Protein AF-A0A480AZQ0-F1 (afdb_monomer_lite)

InterPro domains:
  IPR011606 Branched-chain amino acid transport, permease [PTHR34979] (6-69)
  IPR061300 AzlC-like, N-terminal domain [PF03591] (20-68)

pLDDT: mean 80.61, std 13.0, range [41.47, 93.19]

Organism: NCBI:txid1110546

Structure (mmCIF, N/CA/C/O backbone):
data_AF-A0A480AZQ0-F1
#
_entry.id   AF-A0A480AZQ0-F1
#
loop_
_atom_site.group_PDB
_atom_site.id
_atom_site.type_symbol
_atom_site.label_atom_id
_atom_site.label_alt_id
_atom_site.label_comp_id
_atom_site.label_asym_id
_atom_site.label_entity_id
_atom_site.label_seq_id
_atom_site.pdbx_PDB_ins_code
_atom_site.Cartn_x
_atom_site.Cartn_y
_atom_site.Cartn_z
_atom_site.occupancy
_atom_site.B_iso_or_equiv
_atom_site.auth_seq_id
_atom_site.auth_comp_id
_atom_site.auth_asym_id
_atom_site.auth_atom_id
_atom_site.pdbx_PDB_model_num
ATOM 1 N N . MET A 1 1 ? 15.103 -2.716 -39.132 1.00 41.47 1 MET A N 1
ATOM 2 C CA . MET A 1 1 ? 16.137 -2.291 -38.166 1.00 41.47 1 MET A CA 1
ATOM 3 C C . MET A 1 1 ? 16.231 -3.389 -37.124 1.00 41.47 1 MET A C 1
ATOM 5 O O . MET A 1 1 ? 15.446 -3.416 -36.186 1.00 41.47 1 MET A O 1
ATOM 9 N N . GLU A 1 2 ? 17.078 -4.378 -37.400 1.00 48.59 2 GLU A N 1
ATOM 10 C CA . GLU A 1 2 ? 17.314 -5.531 -36.529 1.00 48.59 2 GLU A CA 1
ATOM 11 C C . GLU A 1 2 ? 17.896 -5.059 -35.195 1.00 48.59 2 GLU A C 1
ATOM 13 O O . GLU A 1 2 ? 18.907 -4.362 -35.165 1.00 48.59 2 GLU A O 1
ATOM 18 N N . GLN A 1 3 ? 17.226 -5.400 -34.094 1.00 55.56 3 GLN A N 1
ATOM 19 C CA . GLN A 1 3 ? 17.713 -5.144 -32.741 1.00 55.56 3 GLN A CA 1
ATOM 20 C C . GLN A 1 3 ? 18.590 -6.330 -32.315 1.00 55.56 3 GLN A C 1
ATOM 22 O O . GLN A 1 3 ? 18.060 -7.428 -32.118 1.00 55.56 3 GLN A O 1
ATOM 27 N N . PRO A 1 4 ? 19.917 -6.159 -32.177 1.00 52.28 4 PRO A N 1
ATOM 28 C CA . PRO A 1 4 ? 20.801 -7.249 -31.816 1.00 52.28 4 PRO A CA 1
ATOM 29 C C . PRO A 1 4 ? 20.655 -7.578 -30.326 1.00 52.28 4 PRO A C 1
ATOM 31 O O . PRO A 1 4 ? 20.648 -6.720 -29.445 1.00 52.28 4 PRO A O 1
ATOM 34 N N . HIS A 1 5 ? 20.554 -8.872 -30.071 1.00 57.91 5 HIS A N 1
ATOM 35 C CA . HIS A 1 5 ? 20.544 -9.590 -28.803 1.00 57.91 5 HIS A CA 1
ATOM 36 C C . HIS A 1 5 ? 21.447 -8.994 -27.685 1.00 57.91 5 HIS A C 1
ATOM 38 O O . HIS A 1 5 ? 22.583 -9.429 -27.486 1.00 57.91 5 HIS A O 1
ATOM 44 N N . LYS A 1 6 ? 20.940 -8.033 -26.890 1.00 56.56 6 LYS A N 1
ATOM 45 C CA . LYS A 1 6 ? 21.654 -7.445 -25.728 1.00 56.56 6 LYS A CA 1
ATOM 46 C C . LYS A 1 6 ? 20.780 -7.353 -24.466 1.00 56.56 6 LYS A C 1
ATOM 48 O O . LYS A 1 6 ? 20.709 -6.322 -23.802 1.00 56.56 6 LYS A O 1
ATOM 53 N N . GLY A 1 7 ? 20.138 -8.464 -24.095 1.00 58.00 7 GLY A N 1
ATOM 54 C CA . GLY A 1 7 ? 19.231 -8.555 -22.936 1.00 58.00 7 GLY A CA 1
ATOM 55 C C . GLY A 1 7 ? 19.841 -8.204 -21.566 1.00 58.00 7 GLY A C 1
ATOM 56 O O . GLY A 1 7 ? 19.102 -7.878 -20.646 1.00 58.00 7 GLY A O 1
ATOM 57 N N . ARG A 1 8 ? 21.176 -8.190 -21.413 1.00 60.06 8 ARG A N 1
ATOM 58 C CA . ARG A 1 8 ? 21.837 -7.845 -20.134 1.00 60.06 8 ARG A CA 1
ATOM 59 C C . ARG A 1 8 ? 21.946 -6.343 -19.846 1.00 60.06 8 ARG A C 1
ATOM 61 O O . ARG A 1 8 ? 22.092 -5.980 -18.688 1.00 60.06 8 ARG A O 1
ATOM 68 N N . HIS A 1 9 ? 21.851 -5.469 -20.852 1.00 56.91 9 HIS A N 1
ATOM 69 C CA . HIS A 1 9 ? 21.933 -4.014 -20.630 1.00 56.91 9 HIS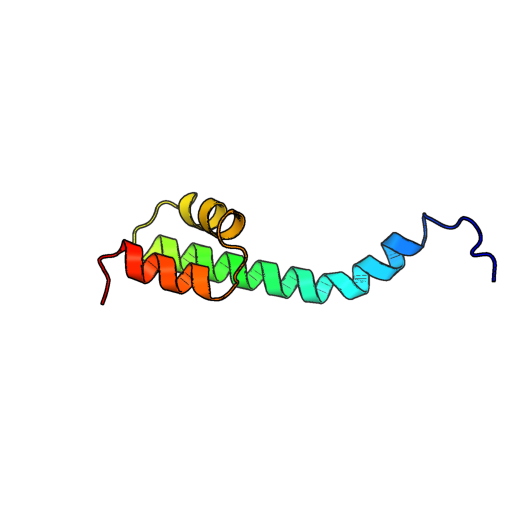 A CA 1
ATOM 70 C C . HIS A 1 9 ? 20.569 -3.326 -20.522 1.00 56.91 9 HIS A C 1
ATOM 72 O O . HIS A 1 9 ? 20.494 -2.238 -19.961 1.00 56.91 9 HIS A O 1
ATOM 78 N N . ALA A 1 10 ? 19.493 -3.952 -21.008 1.00 67.12 10 ALA A N 1
ATOM 79 C CA . ALA A 1 10 ? 18.146 -3.385 -20.930 1.00 67.12 10 ALA A CA 1
ATOM 80 C C . ALA A 1 10 ? 17.676 -3.213 -19.473 1.00 67.12 10 ALA A C 1
ATOM 82 O O . ALA A 1 10 ? 17.122 -2.177 -19.117 1.00 67.12 10 ALA A O 1
ATOM 83 N N . PHE A 1 11 ? 17.978 -4.188 -18.609 1.00 68.00 11 PHE A N 1
ATOM 84 C CA . PHE A 1 11 ? 17.608 -4.146 -17.193 1.00 68.00 11 PHE A CA 1
ATOM 85 C C . PHE A 1 11 ? 18.375 -3.067 -16.413 1.00 68.00 11 PHE A C 1
ATOM 87 O O . PHE A 1 11 ? 17.771 -2.295 -15.675 1.00 68.00 11 PHE A O 1
ATOM 94 N N . SER A 1 12 ? 19.692 -2.946 -16.628 1.00 73.12 12 SER A N 1
ATOM 95 C CA . SER A 1 12 ? 20.508 -1.900 -15.989 1.00 73.12 12 SER A CA 1
ATOM 96 C C . SER A 1 12 ? 20.194 -0.486 -16.478 1.00 73.12 12 SER A C 1
ATOM 98 O O . SER A 1 12 ? 20.504 0.462 -15.766 1.00 73.12 12 SER A O 1
ATOM 100 N N . TYR A 1 13 ? 19.590 -0.327 -17.659 1.00 78.19 13 TYR A N 1
ATOM 101 C CA . TY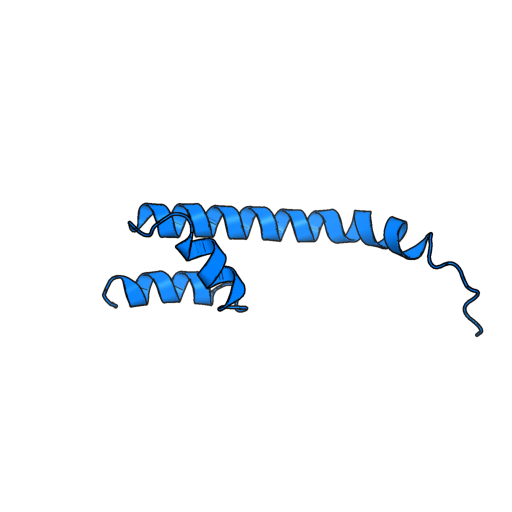R A 1 13 ? 19.153 0.980 -18.159 1.00 78.19 13 TYR A CA 1
ATOM 102 C C . TYR A 1 13 ? 17.763 1.361 -17.632 1.00 78.19 13 TYR A C 1
ATOM 104 O O . TYR A 1 13 ? 17.524 2.515 -17.288 1.00 78.19 13 TYR A O 1
ATOM 112 N N . ALA A 1 14 ? 16.858 0.385 -17.515 1.00 79.81 14 ALA A N 1
ATOM 113 C CA . ALA A 1 14 ? 15.517 0.595 -16.977 1.00 79.81 14 ALA A CA 1
ATOM 114 C C . ALA A 1 14 ? 15.516 0.816 -15.454 1.00 79.81 14 ALA A C 1
ATOM 116 O O . ALA A 1 14 ? 14.769 1.659 -14.965 1.00 79.81 14 ALA A O 1
ATOM 117 N N . LEU A 1 15 ? 16.383 0.121 -14.705 1.00 83.56 15 LEU A N 1
ATOM 118 C CA . LEU A 1 15 ? 16.493 0.235 -13.244 1.00 83.56 15 LEU A CA 1
ATOM 119 C C . LEU A 1 15 ? 16.587 1.682 -12.726 1.00 83.56 15 LEU A C 1
ATOM 121 O O . LEU A 1 15 ? 15.726 2.067 -11.941 1.00 83.56 15 LEU A O 1
ATOM 125 N N . PRO A 1 16 ? 17.561 2.512 -13.145 1.00 83.69 16 PRO A N 1
ATOM 126 C CA . PRO A 1 16 ? 17.696 3.878 -12.634 1.00 83.69 16 PRO A CA 1
ATOM 127 C C . PRO A 1 16 ? 16.494 4.773 -12.957 1.00 83.69 16 PRO A C 1
ATOM 129 O O .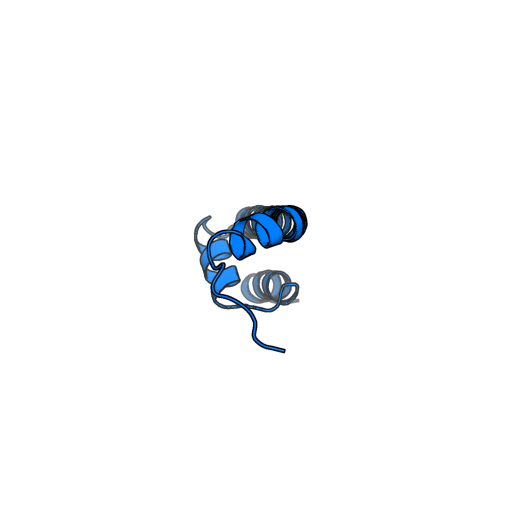 PRO A 1 16 ? 16.204 5.691 -12.197 1.00 83.69 16 PRO A O 1
ATOM 132 N N . ILE A 1 17 ? 15.764 4.485 -14.038 1.00 85.44 17 ILE A N 1
ATOM 133 C CA . ILE A 1 17 ? 14.544 5.207 -14.427 1.00 85.44 17 ILE A CA 1
ATOM 134 C C . ILE A 1 17 ? 13.344 4.738 -13.585 1.00 85.44 17 ILE A C 1
ATOM 136 O O . ILE A 1 17 ? 12.472 5.532 -13.240 1.00 85.44 17 ILE A O 1
ATOM 140 N N . MET A 1 18 ? 13.310 3.455 -13.217 1.00 88.25 18 MET A N 1
ATOM 141 C CA . MET A 1 18 ? 12.260 2.856 -12.390 1.00 88.25 18 MET A CA 1
ATOM 142 C C . MET A 1 18 ? 12.448 3.116 -10.891 1.00 88.25 18 MET A C 1
ATOM 144 O O . MET A 1 18 ? 11.458 3.104 -10.165 1.00 88.25 18 MET A O 1
ATOM 148 N N . ILE A 1 19 ? 13.675 3.370 -10.417 1.00 90.62 19 ILE A N 1
ATOM 149 C CA . ILE A 1 19 ? 13.967 3.650 -8.999 1.00 90.62 19 ILE A CA 1
ATOM 150 C C . ILE A 1 19 ? 13.081 4.784 -8.448 1.00 90.62 19 ILE A C 1
ATOM 152 O O . ILE A 1 19 ? 12.408 4.542 -7.448 1.00 90.62 19 ILE A O 1
ATOM 156 N N . PRO A 1 20 ? 12.995 5.975 -9.078 1.00 90.12 20 PRO A N 1
ATOM 157 C CA . PRO A 1 20 ? 12.116 7.046 -8.609 1.00 90.12 20 PRO A CA 1
ATOM 158 C C . PRO A 1 20 ? 10.650 6.616 -8.504 1.00 90.12 20 PRO A C 1
ATOM 160 O O . PRO A 1 20 ? 10.006 6.888 -7.495 1.00 90.12 20 PRO A O 1
ATOM 163 N N . MET A 1 21 ? 10.138 5.893 -9.508 1.00 88.62 21 MET A N 1
ATOM 164 C CA . MET A 1 21 ? 8.762 5.387 -9.495 1.00 88.62 21 MET A CA 1
ATOM 165 C C . MET A 1 21 ? 8.540 4.390 -8.355 1.00 88.62 21 MET A C 1
ATOM 167 O O . MET A 1 21 ? 7.579 4.522 -7.600 1.00 88.62 21 MET A O 1
ATOM 171 N N . GLY A 1 22 ? 9.442 3.420 -8.191 1.00 89.00 22 GLY A N 1
ATOM 172 C CA . GLY A 1 22 ? 9.367 2.424 -7.123 1.00 89.00 22 GLY A CA 1
ATOM 173 C C . GLY A 1 22 ? 9.425 3.053 -5.732 1.00 89.00 22 GLY A C 1
ATOM 174 O O . GLY A 1 22 ? 8.681 2.642 -4.846 1.00 89.00 22 GLY A O 1
ATOM 175 N N . ILE A 1 23 ? 10.242 4.094 -5.556 1.00 93.19 23 ILE A N 1
ATOM 176 C CA . ILE A 1 23 ? 10.302 4.868 -4.313 1.00 93.19 23 ILE A CA 1
ATOM 177 C C . ILE A 1 23 ? 8.950 5.538 -4.028 1.00 93.19 23 ILE A C 1
ATOM 179 O O . ILE A 1 23 ? 8.456 5.439 -2.905 1.00 93.19 23 ILE A O 1
ATOM 183 N N . SER A 1 24 ? 8.317 6.172 -5.021 1.00 89.25 24 SER A N 1
ATOM 184 C CA . SER A 1 24 ? 6.981 6.759 -4.847 1.00 89.25 24 SER A CA 1
ATOM 185 C C . SER A 1 24 ? 5.950 5.716 -4.412 1.00 89.25 24 SER A C 1
ATOM 187 O O . SER A 1 24 ? 5.251 5.930 -3.424 1.00 89.25 24 SER A O 1
ATOM 189 N N . PHE A 1 25 ? 5.896 4.564 -5.087 1.00 87.69 25 PHE A N 1
ATOM 190 C CA . PHE A 1 25 ? 4.980 3.478 -4.720 1.00 87.69 25 PHE A CA 1
ATOM 191 C C . PHE A 1 25 ? 5.256 2.916 -3.322 1.00 87.69 25 PHE A C 1
ATOM 193 O O . PHE A 1 25 ? 4.317 2.629 -2.583 1.00 87.69 25 PHE A O 1
ATOM 200 N N . PHE A 1 26 ? 6.527 2.809 -2.929 1.00 8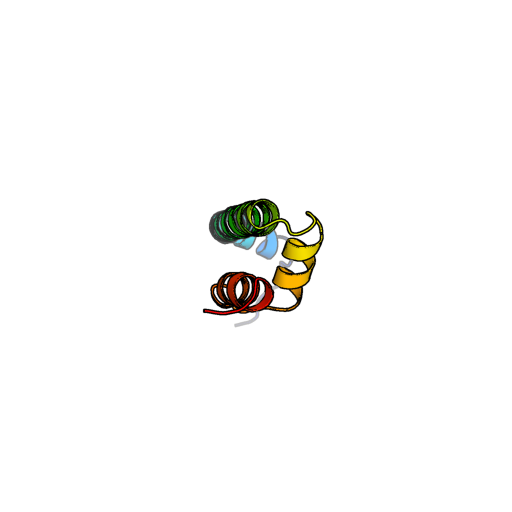9.00 26 PHE A N 1
ATOM 201 C CA . PHE A 1 26 ? 6.909 2.359 -1.593 1.00 89.00 26 PHE A CA 1
ATOM 202 C C . PHE A 1 26 ? 6.373 3.292 -0.500 1.00 89.00 26 PHE A C 1
ATOM 204 O O . PHE A 1 26 ? 5.754 2.827 0.456 1.00 89.00 26 PHE A O 1
ATOM 211 N N . PHE A 1 27 ? 6.557 4.607 -0.651 1.00 91.50 27 PHE A N 1
ATOM 212 C CA . PHE A 1 27 ? 6.055 5.577 0.325 1.00 91.50 27 PHE A CA 1
ATOM 213 C C . PHE A 1 27 ? 4.525 5.633 0.368 1.00 91.50 27 PHE A C 1
ATOM 215 O O . PHE A 1 27 ? 3.961 5.750 1.456 1.00 91.50 27 PHE A O 1
ATOM 222 N N . ILE A 1 28 ? 3.853 5.506 -0.780 1.00 90.12 28 ILE A N 1
ATOM 223 C CA . ILE A 1 28 ? 2.384 5.444 -0.845 1.00 90.12 28 ILE A CA 1
ATOM 224 C C . ILE A 1 28 ? 1.868 4.214 -0.088 1.00 90.12 28 ILE A C 1
ATOM 226 O O . ILE A 1 28 ? 1.022 4.356 0.795 1.00 90.12 28 ILE A O 1
ATOM 230 N N . GLY A 1 29 ? 2.423 3.029 -0.360 1.00 88.56 29 GLY A N 1
ATOM 231 C CA . GLY A 1 29 ? 2.026 1.795 0.322 1.00 88.56 29 GLY A CA 1
ATOM 232 C C . GLY A 1 29 ? 2.309 1.830 1.825 1.00 88.56 29 GLY A C 1
ATOM 233 O O . GLY A 1 29 ? 1.495 1.375 2.628 1.00 88.56 29 GLY A O 1
ATOM 234 N N . LEU A 1 30 ? 3.429 2.433 2.231 1.00 90.75 30 LEU A N 1
ATOM 235 C CA . LEU A 1 30 ? 3.754 2.630 3.643 1.00 90.75 30 LEU A CA 1
ATOM 236 C C . LEU A 1 30 ? 2.766 3.592 4.322 1.00 90.75 30 LEU A C 1
ATOM 238 O O . LEU A 1 30 ? 2.293 3.306 5.423 1.00 90.75 30 LEU A O 1
ATOM 242 N N . GLY A 1 31 ? 2.400 4.689 3.655 1.00 91.19 31 GLY A N 1
ATOM 243 C CA . GLY A 1 31 ? 1.369 5.615 4.125 1.00 91.19 31 GLY A CA 1
ATOM 244 C C . GLY A 1 31 ? 0.004 4.940 4.280 1.00 91.19 31 GLY A C 1
ATOM 245 O O . GLY A 1 31 ? -0.646 5.110 5.311 1.00 91.19 31 GLY A O 1
ATOM 246 N N . PHE A 1 32 ? -0.396 4.114 3.310 1.00 89.88 32 PHE A N 1
ATOM 247 C CA . PHE A 1 32 ? -1.628 3.327 3.379 1.00 89.88 32 PHE A CA 1
ATOM 248 C C . PHE A 1 32 ? -1.616 2.316 4.532 1.00 89.88 32 PHE A C 1
ATOM 250 O O . PHE A 1 32 ? -2.581 2.229 5.292 1.00 89.88 32 PHE A O 1
ATOM 257 N N . GLY A 1 33 ? -0.507 1.595 4.716 1.00 89.75 33 GLY A N 1
ATOM 258 C CA . GLY A 1 33 ? -0.341 0.643 5.813 1.00 89.75 33 GLY A CA 1
ATOM 259 C C . GLY A 1 33 ? -0.470 1.294 7.187 1.00 89.75 33 GLY A C 1
ATOM 260 O O . GLY A 1 33 ? -1.205 0.795 8.044 1.00 89.75 33 GLY A O 1
ATOM 261 N N . LEU A 1 34 ? 0.191 2.438 7.382 1.00 92.25 34 LEU A N 1
ATO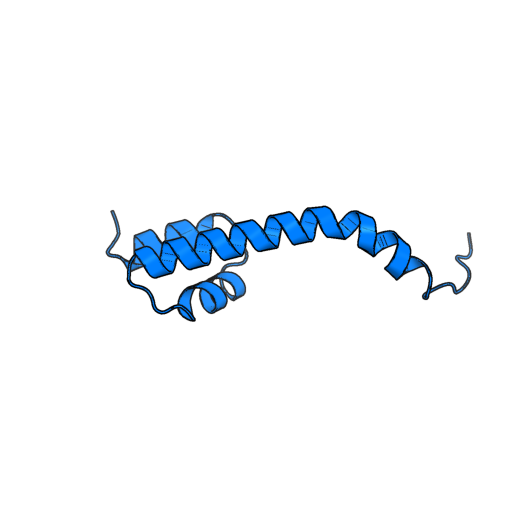M 262 C CA . LEU A 1 34 ? 0.076 3.223 8.612 1.00 92.25 34 LEU A CA 1
ATOM 263 C C . LEU A 1 34 ? -1.343 3.761 8.808 1.00 92.25 34 LEU A C 1
ATOM 265 O O . LEU A 1 34 ? -1.879 3.664 9.912 1.00 92.25 34 LEU A O 1
ATOM 269 N N . TYR A 1 35 ? -1.970 4.270 7.746 1.00 90.56 35 TYR A N 1
ATOM 270 C CA . TYR A 1 35 ? -3.346 4.755 7.782 1.00 90.56 35 TYR A CA 1
ATOM 271 C C . TYR A 1 35 ? -4.318 3.650 8.209 1.00 90.56 35 TYR A C 1
ATOM 273 O O . TYR A 1 35 ? -4.982 3.794 9.232 1.00 90.56 35 TYR A O 1
ATOM 281 N N . ALA A 1 36 ? -4.349 2.516 7.512 1.00 90.38 36 ALA A N 1
ATOM 282 C CA . ALA A 1 36 ? -5.239 1.406 7.844 1.00 90.38 36 ALA A CA 1
ATOM 283 C C . ALA A 1 36 ? -4.983 0.858 9.260 1.00 90.38 36 ALA A C 1
ATOM 285 O O . ALA A 1 36 ? -5.930 0.625 10.011 1.00 90.38 36 ALA A O 1
ATOM 286 N N . THR A 1 37 ? -3.716 0.739 9.672 1.00 90.31 37 THR A N 1
ATOM 287 C CA . THR A 1 37 ? -3.375 0.303 11.038 1.00 90.31 37 THR A CA 1
ATOM 288 C C . THR A 1 37 ? -3.861 1.310 12.088 1.00 90.31 37 THR A C 1
ATOM 290 O O . THR A 1 37 ? -4.379 0.911 13.128 1.00 90.31 37 THR A O 1
ATOM 293 N N . SER A 1 38 ? -3.777 2.617 11.808 1.00 89.69 38 SER A N 1
ATOM 294 C CA . SER A 1 38 ? -4.319 3.665 12.691 1.00 89.69 38 SER A CA 1
ATOM 295 C C . SER A 1 38 ? -5.847 3.648 12.798 1.00 89.69 38 SER A C 1
ATOM 297 O O . SER A 1 38 ? -6.384 4.072 13.816 1.00 89.69 38 SER A O 1
ATOM 299 N N . GLN A 1 39 ? -6.544 3.131 11.780 1.00 88.00 39 GLN A N 1
ATOM 300 C CA . GLN A 1 39 ? -7.994 2.911 11.816 1.00 88.00 39 GLN A CA 1
ATOM 301 C C . GLN A 1 39 ? -8.377 1.626 12.573 1.00 88.00 39 GLN A C 1
ATOM 303 O O . GLN A 1 39 ? -9.557 1.315 12.696 1.00 88.00 39 GLN A O 1
ATOM 308 N N . GLY A 1 40 ? -7.399 0.880 13.100 1.00 87.94 40 GLY A N 1
ATOM 309 C CA . GLY A 1 40 ? -7.621 -0.342 13.872 1.00 87.94 40 GLY A CA 1
ATOM 310 C C . GLY A 1 40 ? -7.555 -1.633 13.053 1.00 87.94 40 GLY A C 1
ATOM 311 O O . GLY A 1 40 ? -7.806 -2.706 13.604 1.00 87.94 40 GLY A O 1
ATOM 312 N N . PHE A 1 41 ? -7.189 -1.573 11.766 1.00 88.19 41 PHE A N 1
ATOM 313 C CA . PHE A 1 41 ? -6.988 -2.786 10.975 1.00 88.19 41 PHE A CA 1
ATOM 314 C C . PHE A 1 41 ? -5.672 -3.494 11.340 1.00 88.19 41 PHE A C 1
ATOM 316 O O . PHE A 1 41 ? -4.662 -2.844 11.614 1.00 88.19 41 PHE A O 1
ATOM 323 N N . PRO A 1 42 ? -5.636 -4.837 11.298 1.00 89.00 42 PRO A N 1
ATOM 324 C CA . PRO A 1 42 ? -4.392 -5.590 11.405 1.00 89.00 42 PRO A CA 1
ATOM 325 C C . PRO A 1 42 ? -3.387 -5.208 10.309 1.00 89.00 42 PRO A C 1
ATOM 327 O O . PRO A 1 42 ? -3.772 -4.991 9.164 1.00 89.00 42 PRO A O 1
ATOM 330 N N . TRP A 1 43 ? -2.090 -5.243 10.625 1.00 86.88 43 TRP A N 1
ATOM 331 C CA . TRP A 1 43 ? -0.995 -4.850 9.720 1.00 86.88 43 TRP A CA 1
ATOM 332 C C . TRP A 1 43 ? -0.953 -5.600 8.372 1.00 86.88 43 TRP A C 1
ATOM 334 O O . TRP A 1 43 ? -0.387 -5.092 7.408 1.00 86.88 43 TRP A O 1
ATOM 344 N N . TRP A 1 44 ? -1.536 -6.802 8.291 1.00 87.75 44 TRP A N 1
ATOM 345 C CA . TRP A 1 44 ? -1.585 -7.623 7.073 1.00 87.75 44 TRP A CA 1
ATOM 346 C C . TRP A 1 44 ? -2.753 -7.263 6.144 1.00 87.75 44 TRP A C 1
ATOM 348 O O . TRP A 1 44 ? -2.703 -7.577 4.956 1.00 87.75 44 TRP A O 1
ATOM 358 N N . VAL A 1 45 ? -3.785 -6.585 6.655 1.00 89.38 45 VAL A N 1
ATOM 359 C CA . VAL A 1 45 ? -4.940 -6.144 5.862 1.00 89.38 45 VAL A CA 1
ATOM 360 C C . VAL A 1 45 ? -4.548 -5.128 4.781 1.00 89.38 45 VAL A C 1
ATOM 362 O O . VAL A 1 45 ? -4.914 -5.360 3.629 1.00 89.38 45 VAL A O 1
ATOM 365 N N . PRO A 1 46 ? -3.788 -4.051 5.070 1.00 88.00 46 PRO A N 1
ATOM 366 C CA . PRO A 1 46 ? -3.385 -3.100 4.037 1.00 88.00 46 PRO A CA 1
ATOM 367 C C . PRO A 1 46 ? -2.585 -3.731 2.876 1.00 88.00 46 PRO A C 1
ATOM 369 O O . PRO A 1 46 ? -2.939 -3.479 1.730 1.00 88.00 46 PRO A O 1
ATOM 372 N N . PRO A 1 47 ? -1.588 -4.613 3.090 1.00 87.81 47 PRO A N 1
ATOM 373 C CA . PRO A 1 47 ? -0.937 -5.337 1.995 1.00 87.81 47 PRO A CA 1
ATOM 374 C C . PRO A 1 47 ? -1.901 -6.147 1.120 1.00 87.81 47 PRO A C 1
ATOM 376 O O . PRO A 1 47 ? -1.783 -6.131 -0.102 1.00 87.81 47 PRO A O 1
ATOM 379 N N . VAL A 1 48 ? -2.869 -6.842 1.726 1.00 89.56 48 VAL A N 1
ATOM 380 C CA . VAL A 1 48 ? -3.866 -7.631 0.984 1.00 89.56 48 VAL A CA 1
ATOM 381 C C . VAL A 1 48 ? -4.793 -6.717 0.179 1.00 89.56 48 VAL A C 1
ATOM 383 O O . VAL A 1 48 ? -5.032 -6.977 -1.000 1.00 89.56 48 VAL A O 1
ATOM 386 N N . LEU A 1 49 ? -5.268 -5.623 0.780 1.00 88.38 49 LEU A N 1
ATOM 387 C CA . LEU A 1 49 ? -6.095 -4.631 0.092 1.00 88.38 49 LEU A CA 1
ATOM 388 C C . LEU A 1 49 ? -5.340 -3.955 -1.055 1.00 88.38 49 LEU A C 1
ATOM 390 O O . LEU A 1 49 ? -5.914 -3.830 -2.129 1.00 88.38 49 LEU A O 1
ATOM 394 N N . GLY A 1 50 ? -4.063 -3.607 -0.882 1.00 84.69 50 GLY A N 1
ATOM 395 C CA . GLY A 1 50 ? -3.244 -3.008 -1.943 1.00 84.69 50 GLY A CA 1
ATOM 396 C C . GLY A 1 50 ? -2.978 -3.949 -3.129 1.00 84.69 50 GLY A C 1
ATOM 397 O O . GLY A 1 50 ? -2.769 -3.490 -4.249 1.00 84.69 50 GLY A O 1
ATOM 398 N N . ILE A 1 51 ? -3.027 -5.272 -2.920 1.00 84.06 51 ILE A N 1
ATOM 399 C CA . ILE A 1 51 ? -2.934 -6.270 -4.005 1.00 84.06 51 ILE A CA 1
ATOM 400 C C . ILE A 1 51 ? -4.277 -6.423 -4.733 1.00 84.06 51 ILE A C 1
ATOM 402 O O . ILE A 1 51 ? -4.306 -6.576 -5.953 1.00 84.06 51 ILE A O 1
ATOM 406 N N . ILE A 1 52 ? -5.389 -6.407 -3.993 1.00 85.38 52 ILE A N 1
ATOM 407 C CA . ILE A 1 52 ? -6.738 -6.614 -4.543 1.00 85.38 52 ILE A CA 1
ATOM 408 C C . ILE A 1 52 ? -7.258 -5.346 -5.235 1.00 85.38 52 ILE A C 1
ATOM 410 O O . ILE A 1 52 ? -7.932 -5.423 -6.263 1.00 85.38 52 ILE A O 1
ATOM 414 N N . ILE A 1 53 ? -6.946 -4.175 -4.681 1.00 83.06 53 ILE A N 1
ATOM 415 C CA . ILE A 1 53 ? -7.437 -2.873 -5.123 1.00 83.06 53 ILE A CA 1
ATOM 416 C C . ILE A 1 53 ? -6.315 -2.171 -5.883 1.00 83.06 53 ILE A C 1
ATOM 418 O O . ILE A 1 53 ? -5.589 -1.338 -5.350 1.00 83.06 53 ILE A O 1
ATOM 422 N N . PHE A 1 54 ? -6.197 -2.480 -7.175 1.00 72.88 54 PHE A N 1
ATOM 423 C CA . PHE A 1 54 ? -5.238 -1.821 -8.066 1.00 72.88 54 PHE A CA 1
ATOM 424 C C . PHE A 1 54 ? -5.767 -0.470 -8.576 1.00 72.88 54 PHE A C 1
ATOM 426 O O . PHE A 1 54 ? -5.878 -0.207 -9.773 1.00 72.88 54 PHE A O 1
ATOM 433 N N . ALA A 1 55 ? -6.164 0.381 -7.640 1.00 71.81 55 ALA A N 1
ATOM 434 C CA . ALA A 1 55 ? -6.678 1.715 -7.890 1.00 71.81 55 ALA A CA 1
ATOM 435 C C . ALA A 1 55 ? -6.158 2.593 -6.755 1.00 71.81 55 ALA A C 1
ATOM 437 O O . ALA A 1 55 ? -6.782 2.660 -5.702 1.00 71.81 55 ALA A O 1
ATOM 438 N N . GLY A 1 56 ? -4.990 3.215 -6.952 1.00 73.00 56 GLY A N 1
ATOM 439 C CA . GLY A 1 56 ? -4.174 3.818 -5.882 1.00 73.00 56 GLY A CA 1
ATOM 440 C C . GLY A 1 56 ? -4.842 4.887 -5.002 1.00 73.00 56 GLY A C 1
ATOM 441 O O . GLY A 1 56 ? -4.241 5.348 -4.043 1.00 73.00 56 GLY A O 1
ATOM 442 N N . SER A 1 57 ? -6.073 5.311 -5.301 1.00 78.69 57 SER A N 1
ATOM 443 C CA . SER A 1 57 ? -6.897 6.150 -4.418 1.00 78.69 57 SER A CA 1
ATOM 444 C C . SER A 1 57 ? -8.072 5.402 -3.771 1.00 78.69 57 SER A C 1
ATOM 446 O O . SER A 1 57 ? -8.494 5.753 -2.670 1.00 78.69 57 SER A O 1
ATOM 448 N N . MET A 1 58 ? -8.603 4.358 -4.413 1.00 87.12 58 MET A N 1
ATOM 449 C CA . MET A 1 58 ? -9.778 3.618 -3.939 1.00 87.12 58 MET A CA 1
ATOM 450 C C . MET A 1 58 ? -9.467 2.724 -2.736 1.00 87.12 58 MET A C 1
ATOM 452 O O . MET A 1 58 ? -10.371 2.408 -1.963 1.00 87.12 58 MET A O 1
ATOM 456 N N . GLU A 1 59 ? -8.204 2.342 -2.541 1.00 86.62 59 GLU A N 1
ATOM 457 C CA . GLU A 1 59 ? -7.768 1.591 -1.357 1.00 86.62 59 GLU A CA 1
ATOM 458 C C . GLU A 1 59 ? -8.027 2.376 -0.056 1.00 86.62 59 GLU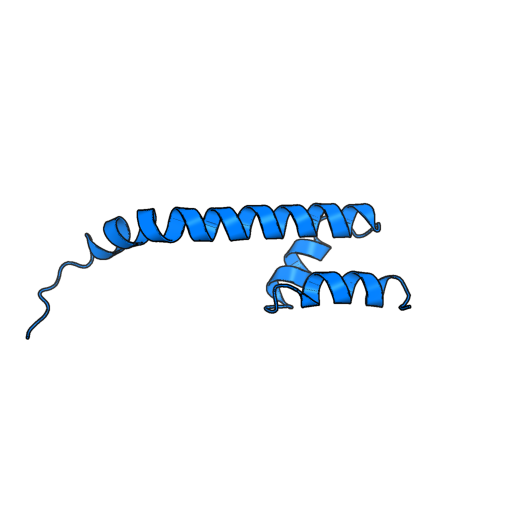 A C 1
ATOM 460 O O . GLU A 1 59 ? -8.519 1.812 0.922 1.00 86.62 59 GLU A O 1
ATOM 465 N N . PHE A 1 60 ? -7.844 3.701 -0.079 1.00 84.38 60 PHE A N 1
ATOM 466 C CA . PHE A 1 60 ? -8.145 4.591 1.047 1.00 84.38 60 PHE A CA 1
ATOM 467 C C . PHE A 1 60 ? -9.652 4.752 1.273 1.00 84.38 60 PHE A C 1
ATOM 469 O O . PHE A 1 60 ? -10.119 4.670 2.408 1.00 84.38 60 PHE A O 1
ATOM 476 N N . VAL A 1 61 ? -10.424 4.924 0.194 1.00 86.62 61 VAL A N 1
ATOM 477 C CA . VAL A 1 61 ? -11.895 5.011 0.260 1.00 86.62 61 VAL A CA 1
ATOM 478 C C . VAL A 1 61 ? -12.485 3.734 0.862 1.00 86.62 61 VAL A C 1
ATOM 480 O O . VAL A 1 61 ? -13.386 3.792 1.694 1.00 86.62 61 VAL A O 1
ATOM 483 N N . THR A 1 62 ? -11.938 2.576 0.493 1.00 87.88 62 THR A N 1
ATOM 484 C CA . THR A 1 62 ? -12.405 1.272 0.980 1.00 87.88 62 THR A CA 1
ATOM 485 C C . THR A 1 62 ? -12.234 1.120 2.489 1.00 87.88 62 THR A C 1
ATOM 487 O O . THR A 1 62 ? -13.128 0.587 3.139 1.00 87.88 62 THR A O 1
ATOM 490 N N . ILE A 1 63 ? -11.142 1.625 3.073 1.00 87.50 63 ILE A N 1
ATOM 491 C CA . ILE A 1 63 ? -10.970 1.649 4.536 1.00 87.50 63 ILE A CA 1
ATOM 492 C C . ILE A 1 63 ? -12.088 2.463 5.202 1.00 87.50 63 ILE A C 1
ATOM 494 O O . ILE A 1 63 ? -12.680 1.995 6.174 1.00 87.50 63 ILE A O 1
ATOM 498 N N . GLY A 1 64 ? -12.424 3.638 4.658 1.00 84.62 64 GLY A N 1
ATOM 499 C CA . GLY A 1 64 ? -13.539 4.454 5.153 1.00 84.62 64 GLY A CA 1
ATOM 500 C C . GLY A 1 64 ? -14.890 3.734 5.060 1.00 84.62 64 GLY A C 1
ATOM 501 O O . GLY A 1 64 ? -15.672 3.751 6.010 1.00 84.62 64 GLY A O 1
ATOM 502 N N . LEU A 1 65 ? -15.132 3.025 3.954 1.00 86.56 65 LEU A N 1
ATOM 503 C CA . LEU A 1 65 ? -16.337 2.210 3.775 1.00 86.56 65 LEU A CA 1
ATOM 504 C C . LEU A 1 65 ? -16.404 1.041 4.772 1.00 86.56 65 LEU A C 1
ATOM 506 O O . LEU A 1 65 ? -17.456 0.801 5.361 1.00 86.56 65 LEU A O 1
ATOM 510 N N . LEU A 1 66 ? -15.290 0.338 5.006 1.00 85.12 66 LEU A N 1
ATOM 511 C CA . LEU A 1 66 ? -15.220 -0.791 5.943 1.00 85.12 66 LEU A CA 1
ATOM 512 C C . LEU A 1 66 ? -15.411 -0.368 7.407 1.00 85.12 66 LEU A C 1
ATOM 514 O O . LEU A 1 66 ? -15.930 -1.152 8.197 1.00 85.12 66 LEU A O 1
ATOM 518 N N . MET A 1 67 ? -15.030 0.860 7.766 1.00 84.69 67 MET A N 1
ATOM 519 C CA . MET A 1 67 ? -15.200 1.407 9.120 1.00 84.69 67 MET A CA 1
ATOM 520 C C . MET A 1 67 ? -16.630 1.863 9.442 1.00 84.69 67 MET A C 1
ATOM 522 O O . MET A 1 67 ? -16.876 2.367 10.537 1.00 84.69 67 MET A O 1
ATOM 526 N N . GLY A 1 68 ? -17.584 1.655 8.532 1.00 75.56 68 GLY A N 1
ATOM 527 C CA . GLY A 1 68 ? -18.997 1.942 8.773 1.00 75.56 68 GLY A CA 1
ATOM 528 C C . GLY A 1 68 ? -19.586 3.057 7.919 1.00 75.56 68 GLY A C 1
ATOM 529 O O . GLY A 1 68 ? -20.712 3.441 8.201 1.00 75.56 68 GLY A O 1
ATOM 530 N N . GLY A 1 69 ? -18.870 3.533 6.892 1.00 57.38 69 GLY A N 1
ATOM 531 C CA . GLY A 1 69 ? -19.407 4.352 5.800 1.00 57.38 69 GLY A CA 1
ATOM 532 C C . GLY A 1 69 ? -20.204 5.590 6.230 1.00 57.38 69 GLY A C 1
ATOM 533 O O . GLY A 1 69 ? -21.415 5.516 6.429 1.00 57.38 69 GLY A O 1
ATOM 534 N N . ILE A 1 70 ? -19.541 6.747 6.269 1.00 47.03 70 ILE A N 1
ATOM 535 C CA . ILE A 1 70 ? -20.194 8.024 5.933 1.00 47.03 70 ILE A CA 1
ATOM 536 C C . ILE A 1 70 ? -19.974 8.333 4.457 1.00 47.03 70 ILE A C 1
ATOM 538 O O . ILE A 1 70 ? -18.874 8.005 3.954 1.00 47.03 70 ILE A O 1
#

Radius of gyration: 17.93 Å; chains: 1; bounding box: 42×18×52 Å

Secondary structure (DSSP, 8-state):
------HHHHHHHHHHHHHHHHHHHHHHHHHHHHHHHHTT--TTHHHHHHHH---TTHHHHHHHHHTT--

Foldseek 3Di:
DDDDDDVPVVCVVVVVVCVVVVVVVVVLLVVQLVVLVVLVDDSVVSVVLCVVDVPSVVSVVVSCVVSPHD

Sequence (70 aa):
MEQPHKGRHAFSYALPIMIPMGISFFFIGLGFGLYATSQGFPWWVPPVLGIIIFAGSMEFVTIGLLMGGI